Protein AF-K1T474-F1 (afdb_monomer_lite)

Organism: NCBI:txid408170

Foldseek 3Di:
DVVVVVCPPPDPRDDDADEDECPPNQFDAVQQVVLQVVLVPDPHRQHHAYTNDDDPPPRRYGDGGDHDDPQPPFKAKEKEKEWPPPCRVVVVVVVQVCCVVVHLKAKDKDKDWDPDNGRTMIMIIIMIGNDHDPGPGGDDPHPYYYYPDDDDPPPPD

Secondary structure (DSSP, 8-state):
-HHHHTTTT-TTPPP---EE--GGG----HHHHHHHHHHHTSSS---SEESSS--SSS--BPPPPPP---S-TT-EEEEEEEETTSSHHHHHHHHHHHHHHHSS-EEEEEEEE-S-SSS-EEEEEEEEESS-----S--SS-SEEEES---------

Structure (mmCIF, N/CA/C/O backbone):
data_AF-K1T474-F1
#
_entry.id   AF-K1T474-F1
#
loop_
_atom_site.group_PDB
_atom_site.id
_atom_site.type_symbol
_atom_site.label_atom_id
_atom_site.label_alt_id
_atom_site.label_comp_id
_atom_site.label_asym_id
_atom_site.label_entity_id
_atom_site.label_seq_id
_atom_site.pdbx_PDB_ins_code
_atom_site.Cartn_x
_atom_site.Cartn_y
_atom_site.Cartn_z
_atom_site.occupancy
_atom_site.B_iso_or_equiv
_atom_site.auth_seq_id
_atom_site.auth_comp_id
_atom_site.auth_asym_id
_atom_site.auth_atom_id
_atom_site.pdbx_PDB_model_num
ATOM 1 N N . TRP A 1 1 ? -20.624 5.705 11.390 1.00 54.53 1 TRP A N 1
ATOM 2 C CA . TRP A 1 1 ? -21.854 6.185 12.039 1.00 54.53 1 TRP A CA 1
ATOM 3 C C . TRP A 1 1 ? -23.044 5.356 11.577 1.00 54.53 1 TRP A C 1
ATOM 5 O O . TRP A 1 1 ? -23.472 4.550 12.384 1.00 54.53 1 TRP A O 1
ATOM 15 N N . MET A 1 2 ? -23.383 5.325 10.280 1.00 71.06 2 MET A N 1
ATOM 16 C CA . MET A 1 2 ? -24.487 4.490 9.750 1.00 71.06 2 MET A CA 1
ATOM 17 C C . MET A 1 2 ? -24.490 3.005 10.161 1.00 71.06 2 MET A C 1
ATOM 19 O O . MET A 1 2 ? -25.548 2.471 10.456 1.00 71.06 2 MET A O 1
ATOM 23 N N . VAL A 1 3 ? -23.334 2.327 10.227 1.00 86.25 3 VAL A N 1
ATOM 24 C CA . VAL A 1 3 ? -23.305 0.904 10.632 1.00 86.25 3 VAL A CA 1
ATOM 25 C C . VAL A 1 3 ? -23.794 0.718 12.066 1.00 86.25 3 VAL A C 1
ATOM 27 O O . VAL A 1 3 ? -24.580 -0.180 12.315 1.00 86.25 3 VAL A O 1
ATOM 30 N N . LYS A 1 4 ? -23.371 1.575 13.005 1.00 86.00 4 LYS A N 1
ATOM 31 C CA . LYS A 1 4 ? -23.809 1.493 14.406 1.00 86.00 4 LYS A CA 1
ATOM 32 C C . LYS A 1 4 ? -25.307 1.773 14.523 1.00 86.00 4 LYS A C 1
ATOM 34 O O . LYS A 1 4 ? -25.977 1.134 15.329 1.00 86.00 4 LYS A O 1
ATOM 39 N N . ASP A 1 5 ? -25.812 2.663 13.669 1.00 88.00 5 ASP A N 1
ATOM 40 C CA . ASP A 1 5 ? -27.217 3.048 13.666 1.00 88.00 5 ASP A CA 1
ATOM 41 C C . ASP A 1 5 ? -28.147 1.871 13.341 1.00 88.00 5 ASP A C 1
ATOM 43 O O . ASP A 1 5 ? -29.198 1.724 13.959 1.00 88.00 5 ASP A O 1
ATOM 47 N N . CYS A 1 6 ? -27.714 0.970 12.453 1.00 89.25 6 CYS A N 1
ATOM 48 C CA . CYS A 1 6 ? -28.453 -0.241 12.092 1.00 89.25 6 CYS A CA 1
ATOM 49 C C . CYS A 1 6 ? -28.608 -1.262 13.233 1.00 89.25 6 CYS A C 1
ATOM 51 O O . CYS A 1 6 ? -29.456 -2.143 13.126 1.00 89.25 6 CYS A O 1
ATOM 53 N N . PHE A 1 7 ? -27.808 -1.170 14.300 1.00 89.50 7 PHE A N 1
ATOM 54 C CA . PHE A 1 7 ? -27.833 -2.119 15.421 1.00 89.50 7 PHE A CA 1
ATOM 55 C C . PHE A 1 7 ? -28.364 -1.504 16.726 1.00 89.50 7 PHE A C 1
ATOM 57 O O . PHE A 1 7 ? -28.404 -2.188 17.753 1.00 89.50 7 PHE A O 1
ATOM 64 N N . TYR A 1 8 ? -28.803 -0.238 16.727 1.00 85.00 8 TYR A N 1
ATOM 65 C CA . TYR A 1 8 ? -29.410 0.361 17.920 1.00 85.00 8 TYR A CA 1
ATOM 66 C C . TYR A 1 8 ? -30.683 -0.382 18.333 1.00 85.00 8 TYR A C 1
ATOM 68 O O . TYR A 1 8 ? -31.574 -0.612 17.522 1.00 85.00 8 TYR A O 1
ATOM 76 N N . GLY A 1 9 ? -30.771 -0.744 19.617 1.00 83.75 9 GLY A N 1
ATOM 77 C CA . GLY A 1 9 ? -31.934 -1.437 20.180 1.00 83.75 9 GLY A CA 1
ATOM 78 C C . GLY A 1 9 ? -32.093 -2.894 19.734 1.00 83.75 9 GLY A C 1
ATOM 79 O O . GLY A 1 9 ? -33.093 -3.513 20.082 1.00 83.75 9 GLY A O 1
ATOM 80 N N . THR A 1 10 ? -31.130 -3.449 18.988 1.00 89.94 10 THR A N 1
ATOM 81 C CA . THR A 1 10 ? -31.142 -4.865 18.598 1.00 89.94 10 THR A CA 1
ATOM 82 C C . THR A 1 10 ? -30.623 -5.747 19.733 1.00 89.94 10 THR A C 1
ATOM 84 O O . THR A 1 10 ? -29.617 -5.436 20.376 1.00 89.94 10 THR A O 1
ATOM 87 N N . GLU A 1 11 ? -31.319 -6.852 19.998 1.00 88.12 11 GLU A N 1
ATOM 88 C CA . GLU A 1 11 ? -30.842 -7.881 20.921 1.00 88.12 11 GLU A CA 1
ATOM 89 C C . GLU A 1 11 ? -29.573 -8.532 20.341 1.00 88.12 11 GLU A C 1
ATOM 91 O O . GLU A 1 11 ? -29.513 -8.818 19.146 1.00 88.12 11 GLU A O 1
ATOM 96 N N . ASN A 1 12 ? -28.546 -8.749 21.171 1.00 87.12 12 ASN A N 1
ATOM 97 C CA . ASN A 1 12 ? -27.236 -9.287 20.762 1.00 87.12 12 ASN A CA 1
ATOM 98 C C . ASN A 1 12 ? -26.451 -8.431 19.745 1.00 87.12 12 ASN A C 1
ATOM 100 O O . ASN A 1 12 ? -25.714 -8.969 18.915 1.00 87.12 12 ASN A O 1
ATOM 104 N N . ALA A 1 13 ? -26.570 -7.101 19.811 1.00 90.12 13 ALA A N 1
ATOM 105 C CA . ALA A 1 13 ? -25.770 -6.200 18.982 1.00 90.12 13 ALA A CA 1
ATOM 106 C C . ALA A 1 13 ? -24.253 -6.487 19.115 1.00 90.12 13 ALA A C 1
ATOM 108 O O . ALA A 1 13 ? -23.737 -6.545 20.238 1.00 90.12 13 ALA A O 1
ATOM 109 N N . PRO A 1 14 ? -23.512 -6.639 17.999 1.00 91.94 14 PRO A N 1
ATOM 110 C CA . PRO A 1 14 ? -22.075 -6.871 18.053 1.00 91.94 14 PRO A CA 1
ATOM 111 C C . PRO A 1 14 ? -21.330 -5.627 18.552 1.00 91.94 14 PRO A C 1
ATOM 113 O O . PRO A 1 14 ? -21.812 -4.494 18.456 1.00 91.94 14 PRO A O 1
ATOM 116 N N . VAL A 1 15 ? -20.100 -5.821 19.029 1.00 92.06 15 VAL A N 1
ATOM 117 C CA . VAL A 1 15 ? -19.198 -4.702 19.323 1.00 92.06 15 VAL A CA 1
ATOM 118 C C . VAL A 1 15 ? -18.806 -4.025 18.010 1.00 92.06 15 VAL A C 1
ATOM 120 O O . VAL A 1 15 ? -18.191 -4.636 17.139 1.00 92.06 15 VAL A O 1
ATOM 123 N N . ILE A 1 16 ? -19.152 -2.743 17.876 1.00 93.62 16 ILE A N 1
ATOM 124 C CA . ILE A 1 16 ? -18.840 -1.931 16.695 1.00 93.62 16 ILE A CA 1
ATOM 125 C C . ILE A 1 16 ? -17.883 -0.815 17.103 1.00 93.62 16 ILE A C 1
ATOM 127 O O . ILE A 1 16 ? -18.248 0.094 17.854 1.00 93.62 16 ILE A O 1
ATOM 131 N N . VAL A 1 17 ? -16.675 -0.853 16.546 1.00 95.50 17 VAL A N 1
ATOM 132 C CA . VAL A 1 17 ? -15.687 0.228 16.625 1.00 95.50 17 VAL A CA 1
ATOM 133 C C . VAL A 1 17 ? -15.355 0.740 15.230 1.00 95.50 17 VAL A C 1
ATOM 135 O O . VAL A 1 17 ? -15.491 0.025 14.239 1.00 95.50 17 VAL A O 1
ATOM 138 N N . GLY A 1 18 ? -14.934 1.997 15.141 1.00 95.62 18 GLY A N 1
ATOM 139 C CA . GLY A 1 18 ? -14.566 2.632 13.882 1.00 95.62 18 GLY A CA 1
ATOM 140 C C . GLY A 1 18 ? -13.251 3.387 13.984 1.00 95.62 18 GLY A C 1
ATOM 141 O O . GLY A 1 18 ? -12.899 3.904 15.045 1.00 95.62 18 GLY A O 1
ATOM 142 N N . GLY A 1 19 ? -12.560 3.498 12.855 1.00 96.19 19 GLY A N 1
ATOM 143 C CA . GLY A 1 19 ? -11.334 4.273 12.739 1.00 96.19 19 GLY A CA 1
ATOM 144 C C . GLY A 1 19 ? -11.181 4.944 11.380 1.00 96.19 19 GLY A C 1
ATOM 145 O O . GLY A 1 19 ? -12.000 4.756 10.480 1.00 96.19 19 GLY A O 1
ATOM 146 N N . ARG A 1 20 ? -10.141 5.769 11.253 1.00 97.19 20 ARG A N 1
ATOM 147 C CA . ARG A 1 20 ? -9.787 6.512 10.033 1.00 97.19 20 ARG A CA 1
ATOM 148 C C . ARG A 1 20 ? -8.463 5.991 9.473 1.00 97.19 20 ARG A C 1
ATOM 150 O O . ARG A 1 20 ? -7.534 5.747 10.240 1.00 97.19 20 ARG A O 1
ATOM 157 N N . TYR A 1 21 ? -8.373 5.865 8.153 1.00 96.88 21 TYR A N 1
ATOM 158 C CA . TYR A 1 21 ? -7.179 5.402 7.440 1.00 96.88 21 TYR A CA 1
ATOM 159 C C . TYR A 1 21 ? -7.095 6.055 6.051 1.00 96.88 21 TYR A C 1
ATOM 161 O O . TYR A 1 21 ? -8.068 6.655 5.592 1.00 96.88 21 TYR A O 1
ATOM 169 N N . GLY A 1 22 ? -5.935 5.963 5.393 1.00 95.19 22 GLY A N 1
ATOM 170 C CA . GLY A 1 22 ? -5.789 6.290 3.967 1.00 95.19 22 GLY A CA 1
ATOM 171 C C . GLY A 1 22 ? -5.943 7.766 3.574 1.00 95.19 22 GLY A C 1
ATOM 172 O O . GLY A 1 22 ? -6.007 8.081 2.385 1.00 95.19 22 GLY A O 1
ATOM 173 N N . LEU A 1 23 ? -6.007 8.695 4.534 1.00 95.94 23 LEU A N 1
ATOM 174 C CA . LEU A 1 23 ? -6.171 10.121 4.235 1.00 95.94 23 LEU A CA 1
ATOM 175 C C . LEU A 1 23 ? -4.969 10.647 3.442 1.00 95.94 23 LEU A C 1
ATOM 177 O O . LEU A 1 23 ? -3.822 10.440 3.830 1.00 95.94 23 LEU A O 1
ATOM 181 N N . GLY A 1 24 ? -5.236 11.320 2.320 1.00 93.69 24 GLY A N 1
ATOM 182 C CA . GLY A 1 24 ? -4.185 11.861 1.454 1.00 93.69 24 GLY A CA 1
ATOM 183 C C . GLY A 1 24 ? -3.324 10.791 0.775 1.00 93.69 24 GLY A C 1
ATOM 184 O O . GLY A 1 24 ? -2.145 11.028 0.542 1.00 93.69 24 GLY A O 1
ATOM 185 N N . SER A 1 25 ? -3.890 9.616 0.472 1.00 92.56 25 SER A N 1
ATOM 186 C CA . SER A 1 25 ? -3.155 8.461 -0.076 1.00 92.56 25 SER A CA 1
ATOM 187 C C . SER A 1 25 ? -2.056 7.936 0.853 1.00 92.56 25 SER A C 1
ATOM 189 O O . SER A 1 25 ? -1.062 7.371 0.396 1.00 92.56 25 SER A O 1
ATOM 191 N N . LYS A 1 26 ? -2.220 8.120 2.170 1.00 93.31 26 LYS A N 1
ATOM 192 C CA . LYS A 1 26 ? -1.359 7.470 3.158 1.00 93.31 26 LYS A CA 1
ATOM 193 C C . LYS A 1 26 ? -1.446 5.953 2.976 1.00 93.31 26 LYS A C 1
ATOM 195 O O . LYS A 1 26 ? -2.542 5.392 2.960 1.00 93.31 26 LYS A O 1
ATOM 200 N N . ASP A 1 27 ? -0.292 5.311 2.836 1.00 93.69 27 ASP A N 1
ATOM 201 C CA . ASP A 1 27 ? -0.226 3.879 2.555 1.00 93.69 27 ASP A CA 1
ATOM 202 C C . ASP A 1 27 ? -0.918 3.059 3.653 1.00 93.69 27 ASP A C 1
ATOM 204 O O . ASP A 1 27 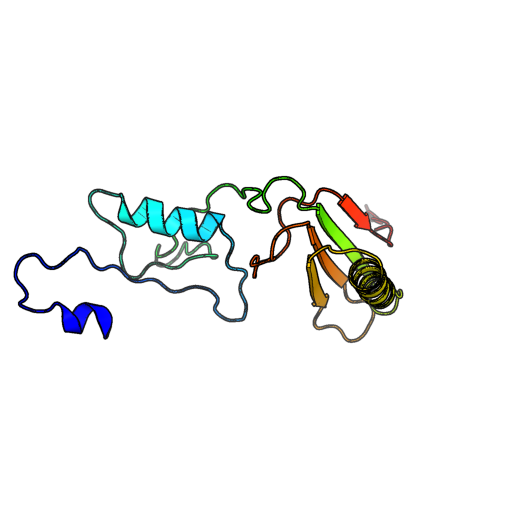? -0.718 3.302 4.847 1.00 93.69 27 ASP A O 1
ATOM 208 N N . THR A 1 28 ? -1.752 2.110 3.225 1.00 94.44 28 THR A N 1
ATOM 209 C CA . THR A 1 28 ? -2.573 1.262 4.098 1.00 94.44 28 THR A CA 1
ATOM 210 C C . THR A 1 28 ? -2.133 -0.182 3.916 1.00 94.44 28 THR A C 1
ATOM 212 O O . THR A 1 28 ? -2.590 -0.879 3.011 1.00 94.44 28 THR A O 1
ATOM 215 N N . THR A 1 29 ? -1.193 -0.608 4.754 1.00 94.38 29 THR A N 1
ATOM 216 C CA . THR A 1 29 ? -0.509 -1.897 4.611 1.00 94.38 29 THR A CA 1
ATOM 217 C C . THR A 1 29 ? -1.288 -3.030 5.282 1.00 94.38 29 THR A C 1
ATOM 219 O O . THR A 1 29 ? -2.141 -2.790 6.140 1.00 94.38 29 THR A O 1
ATOM 222 N N . PRO A 1 30 ? -1.009 -4.299 4.954 1.00 93.81 30 PRO A N 1
ATOM 223 C CA . PRO A 1 30 ? -1.648 -5.404 5.652 1.00 93.81 30 PRO A CA 1
ATOM 224 C C . PRO A 1 30 ? -1.330 -5.449 7.148 1.00 93.81 30 PRO A C 1
ATOM 226 O O . PRO A 1 30 ? -2.212 -5.776 7.937 1.00 93.81 30 PRO A O 1
ATOM 229 N N . ALA A 1 31 ? -0.120 -5.053 7.556 1.00 94.19 31 ALA A N 1
ATOM 230 C CA . ALA A 1 31 ? 0.260 -4.932 8.965 1.00 94.19 31 ALA A CA 1
ATOM 231 C C . ALA A 1 31 ? -0.676 -3.979 9.726 1.00 94.19 31 ALA A C 1
ATOM 233 O O . ALA A 1 31 ? -1.163 -4.279 10.815 1.00 94.19 31 ALA A O 1
ATOM 234 N N . GLN A 1 32 ? -1.023 -2.857 9.100 1.00 95.62 32 GLN A N 1
ATOM 235 C CA . GLN A 1 32 ? -1.991 -1.905 9.634 1.00 95.62 32 GLN A CA 1
ATOM 236 C C . GLN A 1 32 ? -3.401 -2.501 9.776 1.00 95.62 32 GLN A C 1
ATOM 238 O O . GLN A 1 32 ? -4.091 -2.228 10.756 1.00 95.62 32 GLN A O 1
ATOM 243 N N . ILE A 1 33 ? -3.833 -3.348 8.838 1.00 95.38 33 ILE A N 1
ATOM 244 C CA . ILE A 1 33 ? -5.118 -4.057 8.938 1.00 95.38 33 ILE A CA 1
ATOM 245 C C . ILE A 1 33 ? -5.076 -5.132 10.034 1.00 95.38 33 ILE A C 1
ATOM 247 O O . ILE A 1 33 ? -6.046 -5.292 10.776 1.00 95.38 33 ILE A O 1
ATOM 251 N N . ILE A 1 34 ? -3.945 -5.819 10.209 1.00 95.62 34 ILE A N 1
ATOM 252 C CA . ILE A 1 34 ? -3.730 -6.748 11.327 1.00 95.62 34 ILE A CA 1
ATOM 253 C C . ILE A 1 34 ? -3.867 -6.013 12.665 1.00 95.62 34 ILE A C 1
ATOM 255 O O . ILE A 1 34 ? -4.530 -6.528 13.564 1.00 95.62 34 ILE A O 1
ATOM 259 N N . ALA A 1 35 ? -3.337 -4.791 12.786 1.00 96.69 35 ALA A N 1
ATOM 260 C CA . ALA A 1 35 ? -3.505 -3.967 13.985 1.00 96.69 35 ALA A CA 1
ATOM 261 C C . ALA A 1 35 ? -4.988 -3.701 14.304 1.00 96.69 35 ALA A C 1
ATOM 263 O O . ALA A 1 35 ? -5.392 -3.730 15.467 1.00 96.69 35 ALA A O 1
ATOM 264 N N . VAL A 1 36 ? -5.827 -3.497 13.280 1.00 97.56 36 VAL A N 1
ATOM 265 C CA . VAL A 1 36 ? -7.282 -3.332 13.450 1.00 97.56 36 VAL A CA 1
ATOM 266 C C . VAL A 1 36 ? -7.922 -4.604 14.007 1.00 97.56 36 VAL A C 1
ATOM 268 O O . VAL A 1 36 ? -8.703 -4.526 14.956 1.00 97.56 36 VAL A O 1
ATOM 271 N N . PHE A 1 37 ? -7.572 -5.776 13.469 1.00 96.56 37 PHE A N 1
ATOM 272 C CA . PHE A 1 37 ? -8.076 -7.056 13.980 1.00 96.56 37 PHE A CA 1
ATOM 273 C C . PHE A 1 37 ? -7.585 -7.354 15.399 1.00 96.56 37 PHE A C 1
ATOM 275 O O . PHE A 1 37 ? -8.367 -7.799 16.236 1.00 96.56 37 PHE A O 1
ATOM 282 N N . LYS A 1 38 ? -6.322 -7.047 15.710 1.00 97.06 38 LYS A N 1
ATOM 283 C CA . LYS A 1 38 ? -5.783 -7.164 17.071 1.00 97.06 38 LYS A CA 1
ATOM 284 C C . LYS A 1 38 ? -6.503 -6.239 18.047 1.00 97.06 38 LYS A C 1
ATOM 286 O O . LYS A 1 38 ? -6.842 -6.671 19.141 1.00 97.06 38 LYS A O 1
ATOM 291 N N . ASN A 1 39 ? -6.802 -5.004 17.641 1.00 97.50 39 ASN A N 1
ATOM 292 C CA . ASN A 1 39 ? -7.592 -4.073 18.444 1.00 97.50 39 ASN A CA 1
ATOM 293 C C . ASN A 1 39 ? -9.005 -4.609 18.727 1.00 97.50 39 ASN A C 1
ATOM 295 O O . ASN A 1 39 ? -9.479 -4.500 19.853 1.00 97.50 39 ASN A O 1
ATOM 299 N N . LEU A 1 40 ? -9.660 -5.216 17.732 1.00 96.69 40 LEU A N 1
ATOM 300 C CA . LEU A 1 40 ? -10.970 -5.857 17.900 1.00 96.69 40 LEU A CA 1
ATOM 301 C C . LEU A 1 40 ? -10.942 -7.055 18.860 1.00 96.69 40 LEU A C 1
ATOM 303 O O . LEU A 1 40 ? -11.948 -7.324 19.507 1.00 96.69 40 LEU A O 1
ATOM 307 N N . ALA A 1 41 ? -9.810 -7.754 18.961 1.00 96.38 41 ALA A N 1
ATOM 308 C CA . ALA A 1 41 ? -9.632 -8.891 19.861 1.00 96.38 41 ALA A CA 1
ATOM 309 C C . ALA A 1 41 ? -9.345 -8.491 21.322 1.00 96.38 41 ALA A C 1
ATOM 311 O O . ALA A 1 41 ? -9.305 -9.358 22.196 1.00 96.38 41 ALA A O 1
ATOM 312 N N . LEU A 1 42 ? -9.123 -7.203 21.610 1.00 95.62 42 LEU A N 1
ATOM 313 C CA . LEU A 1 42 ? -8.901 -6.737 22.978 1.00 95.62 42 LEU A CA 1
ATOM 314 C C . LEU A 1 42 ? -10.187 -6.848 23.814 1.00 95.62 42 LEU A C 1
ATOM 316 O O . LEU A 1 42 ? -11.276 -6.631 23.284 1.00 95.62 42 LEU A O 1
ATOM 320 N N . PRO A 1 43 ? -10.084 -7.066 25.141 1.00 95.25 43 PRO A N 1
ATOM 321 C CA . PRO A 1 43 ? -11.246 -7.029 26.033 1.00 95.25 43 PRO A CA 1
ATOM 322 C C . PRO A 1 43 ? -12.013 -5.700 25.969 1.00 95.25 43 PRO A C 1
ATOM 324 O O . PRO A 1 43 ? -13.227 -5.665 26.147 1.00 95.25 43 PRO A O 1
ATOM 327 N N . MET A 1 44 ? -11.296 -4.605 25.699 1.00 95.00 44 MET A N 1
ATOM 328 C CA . MET A 1 44 ? -11.861 -3.278 25.483 1.00 95.00 44 MET A CA 1
ATOM 329 C C . MET A 1 44 ? -11.248 -2.667 24.212 1.00 95.00 44 MET A C 1
ATOM 331 O O . MET A 1 44 ? -10.218 -1.992 24.294 1.00 95.00 44 MET A O 1
ATOM 335 N N . PRO A 1 45 ? -11.840 -2.917 23.027 1.00 97.00 45 PRO A N 1
ATOM 336 C CA . PRO A 1 45 ? -11.334 -2.394 21.765 1.00 97.00 45 PRO A CA 1
ATOM 337 C C . PRO A 1 45 ? -11.342 -0.869 21.742 1.00 97.00 45 PRO A C 1
ATOM 339 O O . PRO A 1 45 ? -12.330 -0.222 22.105 1.00 97.00 45 PRO A O 1
ATOM 342 N N . LYS A 1 46 ? -10.257 -0.275 21.248 1.00 97.00 46 LYS A N 1
ATOM 343 C CA . LYS A 1 46 ? -10.184 1.169 21.040 1.00 97.00 46 LYS A CA 1
ATOM 344 C C . LYS A 1 46 ? -11.167 1.568 19.949 1.00 97.00 46 LYS A C 1
ATOM 346 O O . LYS A 1 46 ? -11.185 0.969 18.874 1.00 97.00 46 LYS A O 1
ATOM 351 N N . ASN A 1 47 ? -11.961 2.599 20.211 1.00 96.31 47 ASN A N 1
ATOM 352 C CA . ASN A 1 47 ? -12.857 3.204 19.232 1.00 96.31 47 ASN A CA 1
ATOM 353 C C . ASN A 1 47 ? -12.308 4.564 18.770 1.00 96.31 47 ASN A C 1
ATOM 355 O O . ASN A 1 47 ? -11.444 5.145 19.422 1.00 96.31 47 ASN A O 1
ATOM 359 N N . HIS A 1 48 ? -12.809 5.073 17.644 1.00 96.12 48 HIS A N 1
ATOM 360 C CA . HIS A 1 48 ? -12.366 6.321 17.010 1.00 96.12 48 HIS A CA 1
ATOM 361 C C . HIS A 1 48 ? -10.858 6.381 16.731 1.00 96.12 48 HIS A C 1
ATOM 363 O O . HIS A 1 48 ? -10.254 7.458 16.749 1.00 96.12 48 HIS A O 1
ATOM 369 N N . PHE A 1 49 ? -10.269 5.222 16.445 1.00 97.69 49 PHE A N 1
ATOM 370 C CA . PHE A 1 49 ? -8.835 5.077 16.251 1.00 97.69 49 PHE A CA 1
ATOM 371 C C . PHE A 1 49 ? -8.362 5.634 14.901 1.00 97.69 49 PHE A C 1
ATOM 373 O O . PHE A 1 49 ? -9.147 5.892 13.983 1.00 97.69 49 PHE A O 1
ATOM 380 N N . THR A 1 50 ? -7.054 5.814 14.769 1.00 97.88 50 THR A N 1
ATOM 381 C CA . THR A 1 50 ? -6.386 6.125 13.500 1.00 97.88 50 THR A CA 1
ATOM 382 C C . THR A 1 50 ? -5.385 5.031 13.154 1.00 97.88 50 THR A C 1
ATOM 384 O O . THR A 1 50 ? -4.864 4.343 14.032 1.00 97.88 50 THR A O 1
ATOM 387 N N . VAL A 1 51 ? -5.149 4.832 11.860 1.00 97.06 51 VAL A N 1
ATOM 388 C CA . VAL A 1 51 ? -4.213 3.826 11.352 1.00 97.06 51 VAL A CA 1
ATOM 389 C C . VAL A 1 51 ? -3.252 4.480 10.363 1.00 97.06 51 VAL A C 1
ATOM 391 O O . VAL A 1 51 ? -3.653 5.348 9.586 1.00 97.06 51 VAL A O 1
ATOM 394 N N . GLY A 1 52 ? -1.978 4.085 10.421 1.00 94.25 52 GLY A N 1
ATOM 395 C CA . GLY A 1 52 ? -0.926 4.577 9.527 1.00 94.25 52 GLY A CA 1
ATOM 396 C C . GLY A 1 52 ? -0.234 5.866 9.985 1.00 94.25 52 GLY A C 1
ATOM 397 O O . GLY A 1 52 ? 0.614 6.386 9.263 1.00 94.25 52 GLY A O 1
ATOM 398 N N . ILE A 1 53 ? -0.556 6.389 11.170 1.00 95.75 53 ILE A N 1
ATOM 399 C CA . ILE A 1 53 ? 0.127 7.535 11.791 1.00 95.75 53 ILE A CA 1
ATOM 400 C C . ILE A 1 53 ? 0.507 7.211 13.234 1.00 95.75 53 ILE A C 1
ATOM 402 O O . ILE A 1 53 ? -0.096 6.334 13.848 1.00 95.75 53 ILE A O 1
ATOM 406 N N . VAL A 1 54 ? 1.466 7.960 13.773 1.00 96.19 54 VAL A N 1
ATOM 407 C CA . VAL A 1 54 ? 1.721 8.034 15.212 1.00 96.19 54 VAL A CA 1
ATOM 408 C C . VAL A 1 54 ? 1.045 9.307 15.704 1.00 96.19 54 VAL A C 1
ATOM 410 O O . VAL A 1 54 ? 1.416 10.397 15.278 1.00 96.19 54 VAL A O 1
ATOM 413 N N . ASP A 1 55 ? 0.010 9.156 16.522 1.00 95.94 55 ASP A N 1
ATOM 414 C CA . ASP A 1 55 ? -0.702 10.268 17.149 1.00 95.94 55 ASP A CA 1
ATOM 415 C C . ASP A 1 55 ? -0.343 10.305 18.635 1.00 95.94 55 ASP A C 1
ATOM 417 O O . ASP A 1 55 ? -0.934 9.598 19.449 1.00 95.94 55 ASP A O 1
ATOM 421 N N . ASP A 1 56 ? 0.654 11.117 18.966 1.00 95.69 56 ASP A N 1
ATOM 422 C CA . ASP A 1 56 ? 1.174 11.358 20.313 1.00 95.69 56 ASP A CA 1
ATOM 423 C C . ASP A 1 56 ? 0.481 12.529 21.032 1.00 95.69 56 ASP A C 1
ATOM 425 O O . ASP A 1 56 ? 0.823 12.846 22.170 1.00 95.69 56 ASP A O 1
ATOM 429 N N . VAL A 1 57 ? -0.518 13.151 20.396 1.00 97.69 57 VAL A N 1
ATOM 430 C CA . VAL A 1 57 ? -1.273 14.280 20.956 1.00 97.69 57 VAL A CA 1
ATOM 431 C C . VAL A 1 57 ? -2.615 13.812 21.505 1.00 97.69 57 VAL A C 1
ATOM 433 O O . VAL A 1 57 ? -2.927 14.040 22.672 1.00 97.69 57 VAL A O 1
ATOM 436 N N . THR A 1 58 ? -3.425 13.155 20.668 1.00 96.94 58 THR A N 1
ATOM 437 C CA . THR A 1 58 ? -4.750 12.649 21.065 1.00 96.94 58 THR A CA 1
ATOM 438 C C . THR A 1 58 ? -4.774 11.146 21.308 1.00 96.94 58 THR A C 1
ATOM 440 O O . THR A 1 58 ? -5.814 10.600 21.679 1.00 96.94 58 THR A O 1
ATOM 443 N N . PHE A 1 59 ? -3.631 10.476 21.136 1.00 96.62 59 PHE A N 1
ATOM 444 C CA . PHE A 1 59 ? -3.449 9.052 21.403 1.00 96.62 59 PHE A CA 1
ATOM 445 C C . PHE A 1 59 ? -4.499 8.182 20.714 1.00 96.62 59 PHE A C 1
ATOM 447 O O . PHE A 1 59 ? -4.970 7.207 21.294 1.00 96.62 59 PHE A O 1
ATOM 454 N N . THR A 1 60 ? -4.892 8.502 19.478 1.00 97.19 60 THR A N 1
ATOM 455 C CA . THR A 1 60 ? -5.891 7.732 18.718 1.00 97.19 60 THR A CA 1
ATOM 456 C C . THR A 1 60 ? -5.279 6.622 17.872 1.00 97.19 60 THR A C 1
ATOM 458 O O . THR A 1 60 ? -5.989 5.678 17.522 1.00 97.19 60 THR A O 1
ATOM 461 N N . SER A 1 61 ? -3.979 6.677 17.575 1.00 97.44 61 SER A N 1
ATOM 462 C CA . SER A 1 61 ? -3.330 5.700 16.700 1.00 97.44 61 SER A CA 1
ATOM 463 C C . SER A 1 61 ? -3.327 4.292 17.296 1.00 97.44 61 SER A C 1
ATOM 465 O O . SER A 1 61 ? -3.204 4.114 18.516 1.00 97.44 61 SER A O 1
ATOM 467 N N . LEU A 1 62 ? -3.500 3.290 16.435 1.00 97.50 62 LEU A N 1
ATOM 468 C CA . LEU A 1 62 ? -3.205 1.893 16.753 1.00 97.50 62 LEU A CA 1
ATOM 469 C C . LEU A 1 62 ? -1.693 1.634 16.647 1.00 97.50 62 LEU A C 1
ATOM 471 O O . LEU A 1 62 ? -1.022 2.317 15.868 1.00 97.50 62 LEU A O 1
ATOM 475 N N . PRO A 1 63 ? -1.147 0.678 17.422 1.00 94.25 63 PRO A N 1
ATOM 476 C CA . PRO A 1 63 ? 0.262 0.315 17.325 1.00 94.25 63 PRO A CA 1
ATOM 477 C C . PRO A 1 63 ? 0.596 -0.217 15.928 1.00 94.25 63 PRO A C 1
ATOM 479 O O . PRO A 1 63 ? -0.225 -0.869 15.281 1.00 94.25 63 PRO A O 1
ATOM 482 N N . GLN A 1 64 ? 1.809 0.080 15.467 1.00 89.50 64 GLN A N 1
ATOM 483 C CA . GLN A 1 64 ? 2.315 -0.457 14.213 1.00 89.50 64 GLN A CA 1
ATOM 484 C C . GLN A 1 64 ? 2.732 -1.916 14.410 1.00 89.50 64 GLN A C 1
ATOM 486 O O . GLN A 1 64 ? 3.444 -2.246 15.355 1.00 89.50 64 GLN A O 1
ATOM 491 N N . GLU A 1 65 ? 2.289 -2.767 13.494 1.00 93.50 65 GLU A N 1
ATOM 492 C CA . GLU A 1 65 ? 2.658 -4.177 13.434 1.00 93.50 65 GLU A CA 1
ATOM 493 C C . GLU A 1 65 ? 3.807 -4.383 12.443 1.00 93.50 65 GLU A C 1
ATOM 495 O O . GLU A 1 65 ? 4.087 -3.522 11.603 1.00 93.50 65 GLU A O 1
ATOM 500 N N . GLU A 1 66 ? 4.475 -5.529 12.538 1.00 91.62 66 GLU A N 1
ATOM 501 C CA . GLU A 1 66 ? 5.532 -5.901 11.600 1.00 91.62 66 GLU A CA 1
ATOM 502 C C . GLU A 1 66 ? 4.970 -6.101 10.183 1.00 91.62 66 GLU A C 1
ATOM 504 O O . GLU A 1 66 ? 3.881 -6.651 9.999 1.00 91.62 66 GLU A O 1
ATOM 509 N N . GLU A 1 67 ? 5.708 -5.636 9.173 1.00 90.06 67 GLU A N 1
ATOM 510 C CA . GLU A 1 67 ? 5.338 -5.820 7.769 1.00 90.06 67 GLU A CA 1
ATOM 511 C C . GLU A 1 67 ? 5.553 -7.278 7.350 1.00 90.06 67 GLU A C 1
ATOM 513 O O . GLU A 1 67 ? 6.629 -7.841 7.535 1.00 90.06 67 GLU A O 1
ATOM 518 N N . ILE A 1 68 ? 4.525 -7.882 6.752 1.00 87.06 68 ILE A N 1
ATOM 519 C CA . ILE A 1 68 ? 4.523 -9.297 6.369 1.00 87.06 68 ILE A CA 1
ATOM 520 C C . ILE A 1 68 ? 4.404 -9.407 4.851 1.00 87.06 68 ILE A C 1
ATOM 522 O O . ILE A 1 68 ? 3.565 -8.747 4.228 1.00 87.06 68 ILE A O 1
ATOM 526 N N . ALA A 1 69 ? 5.203 -10.289 4.254 1.00 83.44 69 ALA A N 1
ATOM 527 C CA . ALA A 1 69 ? 5.077 -10.644 2.848 1.00 83.44 69 ALA A CA 1
ATOM 528 C C . ALA A 1 69 ? 3.792 -11.466 2.624 1.00 83.44 69 ALA A C 1
ATOM 530 O O . ALA A 1 69 ? 3.746 -12.660 2.908 1.00 83.44 69 ALA A O 1
ATOM 531 N N . LEU A 1 70 ? 2.734 -10.826 2.112 1.00 80.38 70 LEU A N 1
ATOM 532 C CA . LEU A 1 70 ? 1.445 -11.476 1.809 1.00 80.38 70 LEU A CA 1
ATOM 533 C C . LEU A 1 70 ? 1.275 -11.888 0.339 1.00 80.38 70 LEU A C 1
ATOM 535 O O . LEU A 1 70 ? 0.184 -12.281 -0.066 1.00 80.38 70 LEU A O 1
ATOM 539 N N . GLY A 1 71 ? 2.332 -11.798 -0.471 1.00 73.50 71 GLY A N 1
ATOM 540 C CA . GLY A 1 71 ? 2.278 -12.117 -1.900 1.00 73.50 71 GLY A CA 1
ATOM 541 C C . GLY A 1 71 ? 1.920 -13.574 -2.221 1.00 73.50 71 GLY A C 1
ATOM 542 O O . GLY A 1 71 ? 1.435 -13.838 -3.315 1.00 73.50 71 GLY A O 1
ATOM 543 N N . GLY A 1 72 ? 2.101 -14.497 -1.270 1.00 76.69 72 GLY A N 1
ATOM 544 C CA . GLY A 1 72 ? 1.995 -15.938 -1.506 1.00 76.69 72 GLY A CA 1
ATOM 545 C C . GLY A 1 72 ? 3.240 -16.512 -2.189 1.00 76.69 72 GLY A C 1
ATOM 546 O O . GLY A 1 72 ? 4.151 -15.779 -2.583 1.00 76.69 72 GLY A O 1
ATOM 547 N N . GLU A 1 73 ? 3.295 -17.838 -2.314 1.00 77.75 73 GLU A N 1
ATOM 548 C CA . GLU A 1 73 ? 4.364 -18.501 -3.065 1.00 77.75 73 GLU A CA 1
ATOM 549 C C . GLU A 1 73 ? 4.284 -18.125 -4.552 1.00 77.75 73 GLU A C 1
ATOM 551 O O . GLU A 1 73 ? 3.209 -18.106 -5.147 1.00 77.75 73 GLU A O 1
ATOM 556 N N . GLY A 1 74 ? 5.429 -17.793 -5.153 1.00 83.00 74 GLY A N 1
ATOM 557 C CA . GLY A 1 74 ? 5.512 -17.412 -6.568 1.00 83.00 74 GLY A CA 1
ATOM 558 C C . GLY A 1 74 ? 5.252 -15.931 -6.867 1.00 83.00 74 GLY A C 1
ATOM 559 O O . GLY A 1 74 ? 5.367 -15.525 -8.024 1.00 83.00 74 GLY A O 1
ATOM 560 N N . MET A 1 75 ? 4.960 -15.102 -5.858 1.00 91.56 75 MET A N 1
ATOM 561 C CA . MET A 1 75 ? 4.935 -13.648 -6.022 1.00 91.56 75 MET A CA 1
ATOM 562 C C . MET A 1 75 ? 6.341 -13.074 -5.925 1.00 91.56 75 MET A C 1
ATOM 564 O O . MET A 1 75 ? 7.029 -13.245 -4.920 1.00 91.56 75 MET A O 1
ATOM 568 N N . PHE A 1 76 ? 6.739 -12.344 -6.956 1.00 93.38 76 PHE A N 1
ATOM 569 C CA . PHE A 1 76 ? 7.966 -11.575 -6.958 1.00 93.38 76 PHE A CA 1
ATOM 570 C C . PHE A 1 76 ? 7.644 -10.094 -6.804 1.00 93.38 76 PHE A C 1
ATOM 572 O O . PHE A 1 76 ? 6.877 -9.523 -7.581 1.00 93.38 76 PHE A O 1
ATOM 579 N N . GLU A 1 77 ? 8.257 -9.463 -5.812 1.00 94.62 77 GLU A N 1
ATOM 580 C CA . GLU A 1 77 ? 8.132 -8.043 -5.528 1.00 94.62 77 GLU A CA 1
ATOM 581 C C . GLU A 1 77 ? 9.471 -7.335 -5.761 1.00 94.62 77 GLU A C 1
ATOM 583 O O . GLU A 1 77 ? 10.516 -7.751 -5.255 1.00 94.62 77 GLU A O 1
ATOM 588 N N . ALA A 1 78 ? 9.447 -6.222 -6.491 1.00 95.19 78 ALA A N 1
ATOM 589 C CA . ALA A 1 78 ? 10.639 -5.435 -6.767 1.00 95.19 78 ALA A CA 1
ATOM 590 C C . ALA A 1 78 ? 10.428 -3.944 -6.530 1.00 95.19 78 ALA A C 1
ATOM 592 O O . ALA A 1 78 ? 9.348 -3.392 -6.766 1.00 95.19 78 ALA A O 1
ATOM 593 N N . LYS A 1 79 ? 11.501 -3.287 -6.085 1.00 95.56 79 LYS A N 1
ATOM 594 C CA . LYS A 1 79 ? 11.540 -1.846 -5.856 1.00 95.56 79 LYS A CA 1
ATOM 595 C C . LYS A 1 79 ? 12.698 -1.212 -6.615 1.00 95.56 79 LYS A C 1
ATOM 597 O O . LYS A 1 79 ? 13.842 -1.636 -6.483 1.00 95.56 79 LYS A O 1
ATOM 602 N N . PHE A 1 80 ? 12.398 -0.176 -7.386 1.00 95.62 80 PHE A N 1
ATOM 603 C CA . PHE A 1 80 ? 13.390 0.543 -8.178 1.00 95.62 80 PHE A CA 1
ATOM 604 C C . PHE A 1 80 ? 13.398 2.009 -7.786 1.00 95.62 80 PHE A C 1
ATOM 606 O O . PHE A 1 80 ? 12.387 2.699 -7.936 1.00 95.62 80 PHE A O 1
ATOM 613 N N . TYR A 1 81 ? 14.545 2.474 -7.317 1.00 94.12 81 TYR A N 1
ATOM 614 C CA . TYR A 1 81 ? 14.805 3.863 -6.996 1.00 94.12 81 TYR A CA 1
ATOM 615 C C . TYR A 1 81 ? 15.524 4.528 -8.165 1.00 94.12 81 TYR A C 1
ATOM 617 O O . TYR A 1 81 ? 16.591 4.072 -8.579 1.00 94.12 81 TYR A O 1
ATOM 625 N N . GLY A 1 82 ? 14.944 5.616 -8.663 1.00 91.81 82 GLY A N 1
ATOM 626 C CA . GLY A 1 82 ? 15.519 6.410 -9.742 1.00 91.81 82 GLY A CA 1
ATOM 627 C C . GLY A 1 82 ? 15.395 7.905 -9.507 1.00 91.81 82 GLY A C 1
ATOM 628 O O . GLY A 1 82 ? 14.687 8.355 -8.603 1.00 91.81 82 GLY A O 1
ATOM 629 N N . LEU A 1 83 ? 16.071 8.680 -10.345 1.00 90.50 83 LEU A N 1
ATOM 630 C CA . LEU A 1 83 ? 15.965 10.134 -10.391 1.00 90.50 83 LEU A CA 1
ATOM 631 C C . LEU A 1 83 ? 14.988 10.574 -11.485 1.00 90.50 83 LEU A C 1
ATOM 633 O O . LEU A 1 83 ? 14.816 9.923 -12.512 1.00 90.50 83 LEU A O 1
ATOM 637 N N . GLY A 1 84 ? 14.343 11.718 -11.288 1.00 85.88 84 GLY A N 1
ATOM 638 C CA . GLY A 1 84 ? 13.464 12.306 -12.290 1.00 85.88 84 GLY A CA 1
ATOM 639 C C . GLY A 1 84 ? 14.199 12.483 -13.621 1.00 85.88 84 GLY A C 1
ATOM 640 O O . GLY A 1 84 ? 15.268 13.088 -13.656 1.00 85.88 84 GLY A O 1
ATOM 641 N N . ALA A 1 85 ? 13.591 11.976 -14.696 1.00 83.56 85 ALA A N 1
ATOM 642 C CA . ALA A 1 85 ? 14.123 11.956 -16.063 1.00 83.56 85 ALA A CA 1
ATOM 643 C C . ALA A 1 85 ? 15.320 11.015 -16.330 1.00 83.56 85 ALA A C 1
ATOM 645 O O . ALA A 1 85 ? 15.893 11.079 -17.413 1.00 83.56 85 ALA A O 1
ATOM 646 N N . ASP A 1 86 ? 15.654 10.089 -15.423 1.00 88.25 86 ASP A N 1
ATOM 647 C CA . ASP A 1 86 ? 16.722 9.095 -15.650 1.00 88.25 86 ASP A CA 1
ATOM 648 C C . ASP A 1 86 ? 16.293 7.873 -16.494 1.00 88.25 86 ASP A C 1
ATOM 650 O O . ASP A 1 86 ? 17.112 7.022 -16.831 1.00 88.25 86 ASP A O 1
ATOM 654 N N . GLY A 1 87 ? 15.004 7.772 -16.833 1.00 90.25 87 GLY A N 1
ATOM 655 C CA . GLY A 1 87 ? 14.436 6.677 -17.622 1.00 90.25 87 GLY A CA 1
ATOM 656 C C . GLY A 1 87 ? 13.965 5.457 -16.818 1.00 90.25 87 GLY A C 1
ATOM 657 O O . GLY A 1 87 ? 13.275 4.612 -17.389 1.00 90.25 87 GLY A O 1
ATOM 658 N N . THR A 1 88 ? 14.218 5.381 -15.506 1.00 92.00 88 THR A N 1
ATOM 659 C CA . THR A 1 88 ? 13.890 4.220 -14.648 1.00 92.00 88 THR A CA 1
ATOM 660 C C . THR A 1 88 ? 12.407 3.861 -14.695 1.00 92.00 88 THR A C 1
ATOM 662 O O . THR A 1 88 ? 12.032 2.707 -14.895 1.00 92.00 88 THR A O 1
ATOM 665 N N . VAL A 1 89 ? 11.530 4.860 -14.571 1.00 92.81 89 VAL A N 1
ATOM 666 C CA . VAL A 1 89 ? 10.073 4.661 -14.633 1.00 92.81 89 VAL A CA 1
ATOM 667 C C . VAL A 1 89 ? 9.637 4.124 -16.000 1.00 92.81 89 VAL A C 1
ATOM 669 O O . VAL A 1 89 ? 8.791 3.234 -16.074 1.00 92.81 89 VAL A O 1
ATOM 672 N N . GLY A 1 90 ? 10.204 4.656 -17.086 1.00 93.38 90 GLY A N 1
ATOM 673 C CA . GLY A 1 90 ? 9.886 4.222 -18.448 1.00 93.38 90 GLY A CA 1
ATOM 674 C C . GLY A 1 90 ? 10.343 2.789 -18.706 1.00 93.38 90 GLY A C 1
ATOM 675 O O . GLY A 1 90 ? 9.564 1.981 -19.211 1.00 93.38 90 GLY A O 1
ATOM 676 N N . ALA A 1 91 ? 11.563 2.458 -18.275 1.00 94.56 91 ALA A N 1
ATOM 677 C CA . ALA A 1 91 ? 12.101 1.106 -18.340 1.00 94.56 91 ALA A CA 1
ATOM 678 C C . ALA A 1 91 ? 11.205 0.118 -17.580 1.00 94.56 91 ALA A C 1
ATOM 680 O O . ALA A 1 91 ? 10.794 -0.887 -18.148 1.00 94.56 91 ALA A O 1
ATOM 681 N N . ASN A 1 92 ? 10.800 0.444 -16.350 1.00 95.56 92 ASN A N 1
ATOM 682 C CA . ASN A 1 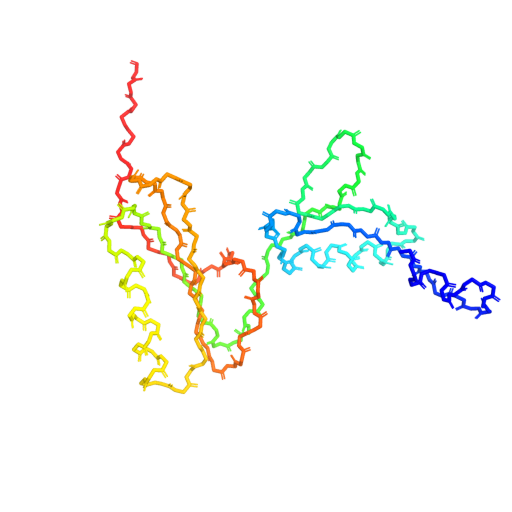92 ? 9.925 -0.416 -15.551 1.00 95.56 92 ASN A CA 1
ATOM 683 C C . ASN A 1 92 ? 8.535 -0.617 -16.168 1.00 95.56 92 ASN A C 1
ATOM 685 O O . ASN A 1 92 ? 8.026 -1.735 -16.151 1.00 95.56 92 ASN A O 1
ATOM 689 N N . LYS A 1 93 ? 7.922 0.425 -16.749 1.00 95.00 93 LYS A N 1
ATOM 690 C CA . LYS A 1 93 ? 6.658 0.274 -17.494 1.00 95.00 93 LYS A CA 1
ATOM 691 C C . LYS A 1 93 ? 6.808 -0.704 -18.658 1.00 95.00 93 LYS A C 1
ATOM 693 O O . LYS A 1 93 ? 5.933 -1.540 -18.865 1.00 95.00 93 LYS A O 1
ATOM 698 N N . ASN A 1 94 ? 7.915 -0.606 -19.394 1.00 95.56 94 ASN A N 1
ATOM 699 C CA . ASN A 1 94 ? 8.187 -1.501 -20.511 1.00 95.56 94 ASN A CA 1
ATOM 700 C C . ASN A 1 94 ? 8.438 -2.939 -20.032 1.00 95.56 94 ASN A C 1
ATOM 702 O O . ASN A 1 94 ? 7.848 -3.867 -20.570 1.00 95.56 94 ASN A O 1
ATOM 706 N N . SER A 1 95 ? 9.227 -3.127 -18.972 1.00 94.69 95 SER A N 1
ATOM 707 C CA . SER A 1 95 ? 9.480 -4.447 -18.380 1.00 94.69 95 SER A CA 1
ATOM 708 C C . SER A 1 95 ? 8.191 -5.135 -17.940 1.00 94.69 95 SER A C 1
ATOM 710 O O . SER A 1 95 ? 7.981 -6.302 -18.251 1.00 94.69 95 SER A O 1
ATOM 712 N N . VAL A 1 96 ? 7.293 -4.405 -17.273 1.00 94.44 96 VAL A N 1
ATOM 713 C CA . VAL A 1 96 ? 5.986 -4.925 -16.840 1.00 94.44 96 VAL A CA 1
ATOM 714 C C . VAL A 1 96 ? 5.142 -5.354 -18.038 1.00 94.44 96 VAL A C 1
ATOM 716 O O . VAL A 1 96 ? 4.530 -6.417 -17.999 1.00 94.44 96 VAL A O 1
ATOM 719 N N . LYS A 1 97 ? 5.148 -4.567 -19.122 1.00 94.81 97 LYS A N 1
ATOM 720 C CA . LYS A 1 97 ? 4.463 -4.919 -20.370 1.00 94.81 97 LYS A CA 1
ATOM 721 C C . LYS A 1 97 ? 5.061 -6.171 -21.014 1.00 94.81 97 LYS A C 1
ATOM 723 O O . LYS A 1 97 ? 4.320 -7.064 -21.389 1.00 94.81 97 LYS A O 1
ATOM 728 N N . ILE A 1 98 ? 6.388 -6.265 -21.110 1.00 95.88 98 ILE A N 1
ATOM 729 C CA . ILE A 1 98 ? 7.069 -7.436 -21.681 1.00 95.88 98 ILE A CA 1
ATOM 730 C C 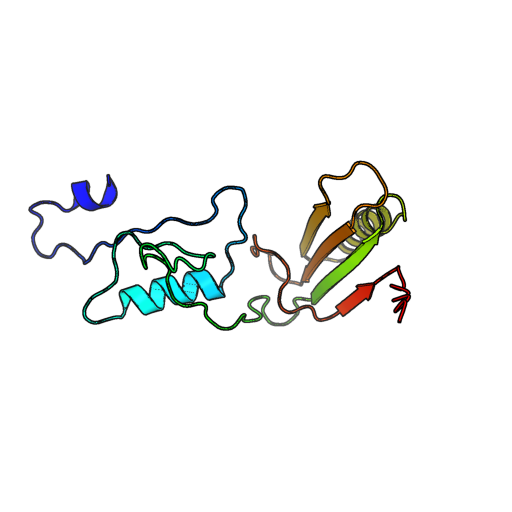. ILE A 1 98 ? 6.727 -8.697 -20.883 1.00 95.88 98 ILE A C 1
ATOM 732 O O . ILE A 1 98 ? 6.390 -9.710 -21.487 1.00 95.88 98 ILE A O 1
ATOM 736 N N . ILE A 1 99 ? 6.771 -8.641 -19.549 1.00 94.38 99 ILE A N 1
ATOM 737 C CA . ILE A 1 99 ? 6.434 -9.792 -18.700 1.00 94.38 99 ILE A CA 1
ATOM 738 C C . ILE A 1 99 ? 4.960 -10.171 -18.877 1.00 94.38 99 ILE A C 1
ATOM 740 O O . ILE A 1 99 ? 4.668 -11.345 -19.081 1.00 94.38 99 ILE A O 1
ATOM 744 N N . GLY A 1 100 ? 4.045 -9.199 -18.857 1.00 94.12 100 GLY A N 1
ATOM 745 C CA . GLY A 1 100 ? 2.614 -9.459 -19.030 1.00 94.12 100 GLY A CA 1
ATOM 746 C C . GLY A 1 100 ? 2.232 -9.979 -20.421 1.00 94.12 100 GLY A C 1
ATOM 747 O O . GLY A 1 100 ? 1.311 -10.776 -20.530 1.00 94.12 100 GLY A O 1
ATOM 748 N N . ASP A 1 101 ? 2.943 -9.565 -21.474 1.00 96.31 101 ASP A N 1
ATOM 749 C CA . ASP A 1 101 ? 2.657 -9.987 -22.853 1.00 96.31 101 ASP A CA 1
ATOM 750 C C . ASP A 1 101 ? 3.294 -11.345 -23.209 1.00 96.31 101 ASP A C 1
ATOM 752 O O . ASP A 1 101 ? 2.838 -12.009 -24.136 1.00 96.31 101 ASP A O 1
ATOM 756 N N . ASN A 1 102 ? 4.374 -11.744 -22.524 1.00 96.56 102 ASN A N 1
ATOM 757 C CA . ASN A 1 102 ? 5.155 -12.947 -22.859 1.00 96.56 102 ASN A CA 1
ATOM 758 C C . ASN A 1 102 ? 5.068 -14.053 -21.796 1.00 96.56 102 ASN A C 1
ATOM 760 O O . ASN A 1 102 ? 5.762 -15.063 -21.909 1.00 96.56 102 ASN A O 1
ATOM 764 N N . THR A 1 103 ? 4.262 -13.871 -20.750 1.00 94.81 103 THR A N 1
ATOM 765 C CA . THR A 1 103 ? 4.049 -14.873 -19.698 1.00 94.81 103 THR A CA 1
ATOM 766 C C . THR A 1 103 ? 2.592 -14.868 -19.249 1.00 94.81 103 THR A C 1
ATOM 768 O O . THR A 1 103 ? 1.907 -13.861 -19.388 1.00 94.81 103 THR A O 1
ATOM 771 N N . ASP A 1 104 ? 2.145 -15.951 -18.617 1.00 93.94 104 ASP A N 1
ATOM 772 C CA . ASP A 1 104 ? 0.806 -16.032 -18.012 1.00 93.94 104 ASP A CA 1
ATOM 773 C C . ASP A 1 104 ? 0.731 -15.361 -16.624 1.00 93.94 104 ASP A C 1
ATOM 775 O O . ASP A 1 104 ? -0.218 -15.569 -15.865 1.00 93.94 104 ASP A O 1
ATOM 779 N N . LYS A 1 105 ? 1.745 -14.568 -16.247 1.00 93.81 105 LYS A N 1
ATOM 780 C CA . LYS A 1 105 ? 1.819 -13.948 -14.922 1.00 93.81 105 LYS A CA 1
ATOM 781 C C . LYS A 1 105 ? 0.936 -12.716 -14.835 1.00 93.81 105 LYS A C 1
ATOM 783 O O . LYS A 1 105 ? 0.959 -11.822 -15.682 1.00 93.81 105 LYS A O 1
ATOM 788 N N . HIS A 1 106 ? 0.249 -12.591 -13.708 1.00 94.06 106 HIS A N 1
ATOM 789 C CA . HIS A 1 106 ? -0.369 -11.337 -13.323 1.00 94.06 106 HIS A CA 1
ATOM 790 C C . HIS A 1 106 ? 0.716 -10.320 -12.994 1.00 94.06 106 HIS A C 1
ATOM 792 O O . HIS A 1 106 ? 1.640 -10.622 -12.245 1.00 94.06 106 HIS A O 1
ATOM 798 N N . CYS A 1 107 ? 0.584 -9.109 -13.528 1.00 95.12 107 CYS A N 1
ATOM 799 C CA . CYS A 1 107 ? 1.544 -8.032 -13.329 1.00 95.12 107 CYS A CA 1
ATOM 800 C C . CYS A 1 107 ? 0.858 -6.800 -12.729 1.00 95.12 107 CYS A C 1
ATOM 802 O O . CYS A 1 107 ? -0.231 -6.409 -13.148 1.00 95.12 107 CYS A O 1
ATOM 804 N N . GLN A 1 108 ? 1.513 -6.161 -11.763 1.00 95.19 108 GLN A N 1
ATOM 805 C CA . GLN A 1 108 ? 1.074 -4.914 -11.145 1.00 95.19 108 GLN A CA 1
ATOM 806 C C . GLN A 1 108 ? 2.267 -3.966 -11.036 1.00 95.19 108 GLN A C 1
ATOM 808 O O . GLN A 1 108 ? 3.362 -4.366 -10.642 1.00 95.19 108 GLN A O 1
ATOM 813 N N . ALA A 1 109 ? 2.047 -2.691 -11.348 1.00 95.56 109 ALA A N 1
ATOM 814 C CA . ALA A 1 109 ? 3.054 -1.658 -11.176 1.00 95.56 109 ALA A CA 1
ATOM 815 C C . ALA A 1 109 ? 2.438 -0.382 -10.608 1.00 95.56 109 ALA A C 1
ATOM 817 O O . ALA A 1 109 ? 1.406 0.089 -11.086 1.00 95.56 109 ALA A O 1
ATOM 818 N N . TYR A 1 110 ? 3.102 0.191 -9.611 1.00 96.12 110 TYR A N 1
ATOM 819 C CA . TYR A 1 110 ? 2.784 1.495 -9.047 1.00 96.12 110 TYR A CA 1
ATOM 820 C C . TYR A 1 110 ? 4.034 2.372 -9.050 1.00 96.12 110 TYR A C 1
ATOM 822 O O . TYR A 1 110 ? 5.124 1.921 -8.701 1.00 96.12 110 TYR A O 1
ATOM 830 N N . PHE A 1 111 ? 3.884 3.633 -9.445 1.00 94.88 111 PHE A N 1
ATOM 831 C CA . PHE A 1 111 ? 4.997 4.568 -9.588 1.00 94.88 111 PHE A CA 1
ATOM 832 C C . PHE A 1 111 ? 4.762 5.767 -8.680 1.00 94.88 111 PHE A C 1
ATOM 834 O O . PHE A 1 111 ? 3.822 6.531 -8.892 1.00 94.88 111 PHE A O 1
ATOM 841 N N . SER A 1 112 ? 5.622 5.920 -7.679 1.00 92.31 112 SER A N 1
ATOM 842 C CA . SER A 1 112 ? 5.651 7.081 -6.799 1.00 92.31 112 SER A CA 1
ATOM 843 C C . SER A 1 112 ? 6.641 8.109 -7.342 1.00 92.31 112 SER A C 1
ATOM 845 O O . SER A 1 112 ? 7.774 7.761 -7.691 1.00 92.31 112 SER A O 1
ATOM 847 N N . TYR A 1 113 ? 6.210 9.366 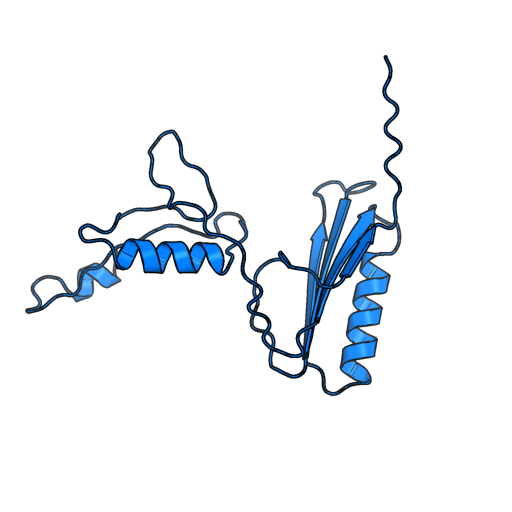-7.412 1.00 91.06 113 TYR A N 1
ATOM 848 C CA . TYR A 1 113 ? 7.005 10.494 -7.889 1.00 91.06 113 TYR A CA 1
ATOM 849 C C . TYR A 1 113 ? 7.075 11.555 -6.799 1.00 91.06 113 TYR A C 1
ATOM 851 O O . TYR A 1 113 ? 6.097 11.793 -6.089 1.00 91.06 113 TYR A O 1
ATOM 859 N N . ASP A 1 114 ? 8.212 12.233 -6.707 1.00 88.19 114 ASP A N 1
ATOM 860 C CA . ASP A 1 114 ? 8.295 13.490 -5.977 1.00 88.19 114 ASP A CA 1
ATOM 861 C C . ASP A 1 114 ? 7.419 14.565 -6.654 1.00 88.19 114 ASP A C 1
ATOM 863 O O . ASP A 1 114 ? 7.229 14.598 -7.870 1.00 88.19 114 ASP A O 1
ATOM 867 N N . SER A 1 115 ? 6.924 15.487 -5.840 1.00 86.44 115 SER A N 1
ATOM 868 C CA . SER A 1 115 ? 6.281 16.741 -6.236 1.00 86.44 115 SER A CA 1
ATOM 869 C C . SER A 1 115 ? 7.151 17.637 -7.132 1.00 86.44 115 SER A C 1
ATOM 871 O O . SER A 1 115 ? 6.637 18.489 -7.862 1.00 86.44 115 SER A O 1
ATOM 873 N N . LYS A 1 116 ? 8.479 17.472 -7.082 1.00 83.62 116 LYS A N 1
ATOM 874 C CA . LYS A 1 116 ? 9.426 18.258 -7.879 1.00 83.62 116 LYS A CA 1
ATOM 875 C C . LYS A 1 116 ? 9.366 17.865 -9.354 1.00 83.62 116 LYS A C 1
ATOM 877 O O . LYS A 1 116 ? 9.541 16.705 -9.710 1.00 83.62 116 LYS A O 1
ATOM 882 N N . LYS A 1 117 ? 9.237 18.869 -10.228 1.00 76.25 117 LYS A N 1
ATOM 883 C CA . LYS A 1 117 ? 9.201 18.678 -11.691 1.00 76.25 117 LYS A CA 1
ATOM 884 C C . LYS A 1 117 ? 10.501 18.102 -12.279 1.00 76.25 117 LYS A C 1
ATOM 886 O O . LYS A 1 117 ? 10.447 17.453 -13.316 1.00 76.25 117 LYS A O 1
ATOM 891 N N . SER A 1 118 ? 11.655 18.337 -11.650 1.00 75.44 118 SER A N 1
ATOM 892 C CA . SER A 1 118 ? 12.970 17.866 -12.114 1.00 75.44 118 SER A CA 1
ATOM 893 C C . SER A 1 118 ? 13.879 17.508 -10.939 1.00 75.44 118 SER A C 1
ATOM 895 O O . SER A 1 118 ? 13.840 18.181 -9.909 1.00 75.44 118 SER A O 1
ATOM 897 N N . GLY A 1 119 ? 14.703 16.464 -11.092 1.00 74.44 119 GLY A N 1
ATOM 898 C CA . GLY A 1 119 ? 15.656 16.019 -10.062 1.00 74.44 119 GLY A CA 1
ATOM 899 C C . GLY A 1 119 ? 15.017 15.432 -8.796 1.00 74.44 119 GLY A C 1
ATOM 900 O O . GLY A 1 119 ? 15.709 15.227 -7.804 1.00 74.44 119 GLY A O 1
ATOM 901 N N . GLY A 1 120 ? 13.703 15.190 -8.811 1.00 84.94 120 GLY A N 1
ATOM 902 C CA . GLY A 1 120 ? 12.992 14.510 -7.732 1.00 84.94 120 GLY A CA 1
ATOM 903 C C . GLY A 1 120 ? 13.272 13.008 -7.716 1.00 84.94 120 GLY A C 1
ATOM 904 O O . GLY A 1 120 ? 13.673 12.435 -8.728 1.00 84.94 120 GLY A O 1
ATOM 905 N N . PHE A 1 121 ? 13.040 12.360 -6.578 1.00 90.88 121 PHE A N 1
ATOM 906 C CA . PHE A 1 121 ? 13.133 10.905 -6.491 1.00 90.88 121 PHE A CA 1
ATOM 907 C C . PHE A 1 121 ? 11.904 10.235 -7.102 1.00 90.88 121 PHE A C 1
ATOM 909 O O . PHE A 1 121 ? 10.783 10.741 -7.033 1.00 90.88 121 PHE A O 1
ATOM 916 N N . THR A 1 122 ? 12.123 9.058 -7.674 1.00 92.50 122 THR A N 1
ATOM 917 C CA . THR A 1 122 ? 11.061 8.164 -8.122 1.00 92.50 122 THR A CA 1
ATOM 918 C C . THR A 1 122 ? 11.251 6.800 -7.482 1.00 92.50 122 THR A C 1
ATOM 920 O O . THR A 1 122 ? 12.377 6.334 -7.295 1.00 92.50 122 THR A O 1
ATOM 923 N N . CYS A 1 123 ? 10.140 6.162 -7.133 1.00 94.62 123 CYS A N 1
ATOM 924 C CA . CYS A 1 123 ? 10.129 4.808 -6.606 1.00 94.62 123 CYS A CA 1
ATOM 925 C C . CYS A 1 123 ? 9.095 3.990 -7.374 1.00 94.62 123 CYS A C 1
ATOM 927 O O . CYS A 1 123 ? 7.896 4.268 -7.321 1.00 94.62 123 CYS A O 1
ATOM 929 N N . SER A 1 124 ? 9.565 2.989 -8.111 1.00 96.31 124 SER A N 1
ATOM 930 C CA . SER A 1 124 ? 8.703 2.049 -8.829 1.00 96.31 124 SER A CA 1
ATOM 931 C C . SER A 1 124 ? 8.515 0.797 -7.980 1.00 96.31 124 SER A C 1
ATOM 933 O O . SER A 1 124 ? 9.495 0.203 -7.536 1.00 96.31 124 SER A O 1
ATOM 935 N N . HIS A 1 125 ? 7.266 0.400 -7.773 1.00 96.62 125 HIS A N 1
ATOM 936 C CA . HIS A 1 125 ? 6.860 -0.800 -7.053 1.00 96.62 125 HIS A CA 1
ATOM 937 C C . HIS A 1 125 ? 6.264 -1.772 -8.062 1.00 96.62 125 HIS A C 1
ATOM 939 O O . HIS A 1 125 ? 5.234 -1.472 -8.666 1.00 96.62 125 HIS A O 1
ATOM 945 N N . LEU A 1 126 ? 6.928 -2.900 -8.277 1.00 96.12 126 LEU A N 1
ATOM 946 C CA . LEU A 1 126 ? 6.521 -3.904 -9.250 1.00 96.12 126 LEU A CA 1
ATOM 947 C C . LEU A 1 126 ? 6.177 -5.192 -8.514 1.00 96.12 126 LEU A C 1
ATOM 949 O O . LEU A 1 126 ? 6.870 -5.577 -7.572 1.00 96.12 126 LEU A O 1
ATOM 953 N N . ARG A 1 127 ? 5.121 -5.857 -8.972 1.00 95.56 127 ARG A N 1
ATOM 954 C CA . ARG A 1 127 ? 4.754 -7.204 -8.552 1.00 95.56 127 ARG A CA 1
ATOM 955 C C . ARG A 1 127 ? 4.418 -8.039 -9.770 1.00 95.56 127 ARG A C 1
ATOM 957 O O . ARG A 1 127 ? 3.725 -7.559 -10.669 1.00 95.56 127 ARG A O 1
ATOM 964 N N . PHE A 1 128 ? 4.880 -9.277 -9.785 1.00 94.62 128 PHE A N 1
ATOM 965 C CA . PHE A 1 128 ? 4.461 -10.260 -10.770 1.00 94.62 128 PHE A CA 1
ATOM 966 C C . PHE A 1 128 ? 4.391 -11.645 -10.143 1.00 94.62 128 PHE A C 1
ATOM 968 O O . PHE A 1 128 ? 5.254 -12.015 -9.352 1.00 94.62 128 PHE A O 1
ATOM 975 N N . GLY A 1 129 ? 3.357 -12.405 -10.486 1.00 93.50 129 GLY A N 1
ATOM 97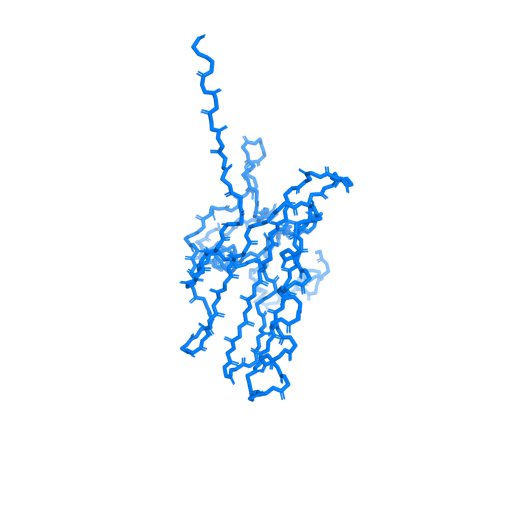6 C CA . GLY A 1 129 ? 3.118 -13.719 -9.898 1.00 93.50 129 GLY A CA 1
ATOM 977 C C . GLY A 1 129 ? 2.046 -14.505 -10.638 1.00 93.50 129 GLY A C 1
ATOM 978 O O . GLY A 1 129 ? 1.354 -13.974 -11.505 1.00 93.50 129 GLY A O 1
ATOM 979 N N . ASP A 1 130 ? 1.917 -15.781 -10.291 1.00 92.31 130 ASP A N 1
ATOM 980 C CA . ASP A 1 130 ? 0.990 -16.707 -10.959 1.00 92.31 130 ASP A CA 1
ATOM 981 C C . ASP A 1 130 ? -0.466 -16.536 -10.490 1.00 92.31 130 ASP A C 1
ATOM 983 O O . ASP A 1 130 ? -1.398 -17.025 -11.122 1.00 92.31 130 ASP A O 1
ATOM 987 N N . THR A 1 131 ? -0.687 -15.797 -9.400 1.00 92.06 131 THR A N 1
ATOM 988 C CA . THR A 1 131 ? -2.018 -15.516 -8.845 1.00 92.06 131 THR A CA 1
ATOM 989 C C . THR A 1 131 ? -2.428 -14.052 -9.027 1.00 92.06 131 THR A C 1
ATOM 991 O O . THR A 1 131 ? -1.561 -13.173 -8.991 1.00 92.06 131 THR A O 1
ATOM 994 N N . PRO A 1 132 ? -3.736 -13.744 -9.128 1.00 92.25 132 PRO A N 1
ATOM 995 C CA . PRO A 1 132 ? -4.220 -12.370 -9.234 1.00 92.25 132 PRO A CA 1
ATOM 996 C C . PRO A 1 132 ? -3.714 -11.458 -8.108 1.00 92.25 132 PRO A C 1
ATOM 998 O O . PRO A 1 132 ? -3.922 -11.727 -6.924 1.00 92.25 132 PRO A O 1
ATOM 1001 N N . ILE A 1 133 ? -3.098 -10.332 -8.477 1.00 93.06 133 ILE A N 1
ATOM 1002 C CA . ILE A 1 133 ? -2.498 -9.395 -7.519 1.00 93.06 133 ILE A CA 1
ATOM 1003 C C . ILE A 1 133 ? -3.564 -8.437 -6.976 1.00 93.06 133 ILE A C 1
ATOM 1005 O O . ILE A 1 133 ? -4.086 -7.593 -7.703 1.00 93.06 133 ILE A O 1
ATOM 1009 N N . ARG A 1 134 ? -3.856 -8.534 -5.673 1.00 91.44 134 ARG A N 1
ATOM 1010 C CA . ARG A 1 134 ? -4.784 -7.638 -4.946 1.00 91.44 134 ARG A CA 1
ATOM 1011 C C . ARG A 1 134 ? -4.083 -6.662 -3.997 1.00 91.44 134 ARG A C 1
ATOM 1013 O O . ARG A 1 134 ? -4.738 -5.964 -3.230 1.0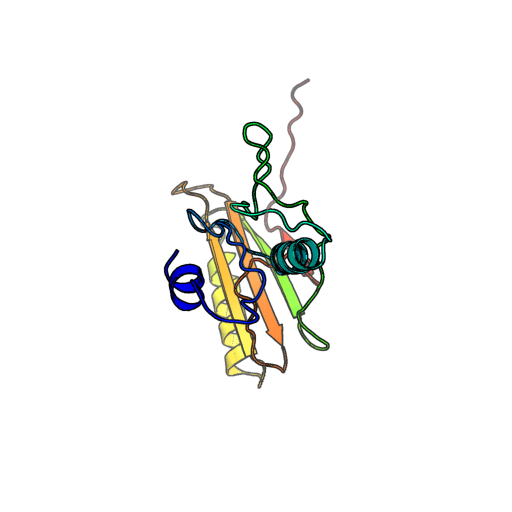0 91.44 134 ARG A O 1
ATOM 1020 N N . SER A 1 135 ? -2.757 -6.608 -4.044 1.00 92.25 135 SER A N 1
ATOM 1021 C CA . SER A 1 135 ? -1.935 -5.799 -3.146 1.00 92.25 135 SER A CA 1
ATOM 1022 C C . SER A 1 135 ? -2.009 -4.315 -3.513 1.00 92.25 135 SER A C 1
ATOM 1024 O O . SER A 1 135 ? -1.180 -3.802 -4.259 1.00 92.25 135 SER A O 1
ATOM 1026 N N . THR A 1 136 ? -3.020 -3.602 -3.018 1.00 92.56 136 THR A N 1
ATOM 1027 C CA . THR A 1 136 ? -3.216 -2.155 -3.244 1.00 92.56 136 THR A CA 1
ATOM 1028 C C . THR A 1 136 ? -2.447 -1.295 -2.233 1.00 92.56 136 THR A C 1
ATOM 1030 O O . THR A 1 136 ? -2.975 -0.317 -1.713 1.00 92.56 136 THR A O 1
ATOM 1033 N N . TYR A 1 137 ? -1.214 -1.689 -1.929 1.00 93.44 137 TYR A N 1
ATOM 1034 C CA . TYR A 1 137 ? -0.292 -1.011 -1.014 1.00 93.44 137 TYR A CA 1
ATOM 1035 C C . TYR A 1 137 ? 1.122 -1.044 -1.602 1.00 93.44 137 TYR A C 1
ATOM 1037 O O . TYR A 1 137 ? 1.402 -1.815 -2.534 1.00 93.44 137 TYR A O 1
ATOM 1045 N N . LEU A 1 138 ? 2.027 -0.214 -1.087 1.00 94.69 138 LEU A N 1
ATOM 1046 C CA . LEU A 1 138 ? 3.405 -0.161 -1.579 1.00 94.69 138 LEU A CA 1
ATOM 1047 C C . LEU A 1 138 ? 4.168 -1.463 -1.283 1.00 94.69 138 LEU A C 1
ATOM 1049 O O . LEU A 1 138 ? 3.875 -2.191 -0.344 1.00 94.69 138 LEU A O 1
ATOM 1053 N N . VAL A 1 139 ? 5.160 -1.804 -2.107 1.00 94.31 139 VAL A N 1
ATOM 1054 C CA . VAL A 1 139 ? 6.042 -2.953 -1.814 1.00 94.31 139 VAL A CA 1
ATOM 1055 C C . VAL A 1 139 ? 6.893 -2.640 -0.580 1.00 94.31 139 VAL A C 1
ATOM 1057 O O . VAL A 1 139 ? 7.714 -1.720 -0.633 1.00 94.31 139 VAL A O 1
ATOM 1060 N N . ASN A 1 140 ? 6.736 -3.419 0.491 1.00 91.44 140 ASN A N 1
ATOM 1061 C CA . ASN A 1 140 ? 7.472 -3.254 1.752 1.00 91.44 140 ASN A CA 1
ATOM 1062 C C . ASN A 1 140 ? 8.547 -4.329 1.959 1.00 91.44 140 ASN A C 1
ATOM 1064 O O . ASN A 1 140 ? 9.606 -4.019 2.496 1.00 91.44 140 ASN A O 1
ATOM 1068 N N . THR A 1 141 ? 8.326 -5.537 1.437 1.00 91.06 141 THR A N 1
ATOM 1069 C CA . THR A 1 141 ? 9.212 -6.706 1.563 1.00 91.06 141 THR A CA 1
ATOM 1070 C C . THR A 1 141 ? 9.742 -7.167 0.195 1.00 91.06 141 THR A C 1
ATOM 1072 O O . THR A 1 141 ? 9.427 -8.271 -0.243 1.00 91.06 141 THR A O 1
ATOM 1075 N N . PRO A 1 142 ? 10.505 -6.328 -0.536 1.00 93.00 142 PRO A N 1
ATOM 1076 C CA . PRO A 1 142 ? 10.932 -6.655 -1.894 1.00 93.00 142 PRO A CA 1
ATOM 1077 C C . PRO A 1 142 ? 11.906 -7.839 -1.926 1.00 93.00 142 PRO A C 1
ATOM 1079 O O . PRO A 1 142 ? 12.850 -7.898 -1.141 1.00 93.00 142 PRO A O 1
ATOM 1082 N N . ASN A 1 143 ? 11.751 -8.716 -2.919 1.00 92.94 143 ASN A N 1
ATOM 1083 C CA . ASN A 1 143 ? 12.758 -9.718 -3.274 1.00 92.94 143 ASN A CA 1
ATOM 1084 C C . ASN A 1 143 ? 13.968 -9.077 -3.963 1.00 92.94 143 ASN A C 1
ATOM 1086 O O . ASN A 1 143 ? 15.082 -9.586 -3.872 1.00 92.94 143 ASN A O 1
ATOM 1090 N N . PHE A 1 144 ? 13.743 -7.966 -4.670 1.00 93.94 144 PHE A N 1
ATOM 1091 C CA . PHE A 1 144 ? 14.778 -7.265 -5.418 1.00 93.94 144 PHE A CA 1
ATOM 1092 C C . PHE A 1 144 ? 14.684 -5.750 -5.249 1.00 93.94 144 PHE A C 1
ATOM 1094 O O . PHE A 1 144 ? 13.608 -5.154 -5.358 1.00 93.94 144 PHE A O 1
ATOM 1101 N N . VAL A 1 145 ? 15.836 -5.117 -5.025 1.00 94.88 145 VAL A N 1
ATOM 1102 C CA . VAL A 1 145 ? 15.960 -3.662 -4.927 1.00 94.88 145 VAL A CA 1
ATOM 1103 C C . VAL A 1 145 ? 17.054 -3.182 -5.870 1.00 94.88 145 VAL A C 1
ATOM 1105 O O . VAL A 1 145 ? 18.185 -3.658 -5.798 1.00 94.88 145 VAL A O 1
ATOM 1108 N N . LEU A 1 146 ? 16.728 -2.206 -6.718 1.00 93.50 146 LEU A N 1
ATOM 1109 C CA . LEU A 1 146 ? 17.692 -1.505 -7.565 1.00 93.50 146 LEU A CA 1
ATOM 1110 C C . LEU A 1 146 ? 17.675 -0.009 -7.261 1.00 93.50 146 LEU A C 1
ATOM 1112 O O . LEU A 1 146 ? 16.609 0.589 -7.139 1.00 93.50 146 LEU A O 1
ATOM 1116 N N . ALA A 1 147 ? 18.855 0.600 -7.206 1.00 91.12 147 ALA A N 1
ATOM 1117 C CA . ALA A 1 147 ? 19.026 2.047 -7.212 1.00 91.12 147 ALA A CA 1
ATOM 1118 C C . ALA A 1 147 ? 19.909 2.438 -8.401 1.00 91.12 147 ALA A C 1
ATOM 1120 O O . ALA A 1 147 ? 21.011 1.915 -8.550 1.00 91.12 147 ALA A O 1
ATOM 1121 N N . THR A 1 148 ? 19.423 3.338 -9.256 1.00 87.31 148 THR A N 1
ATOM 1122 C CA . THR A 1 148 ? 20.147 3.793 -10.461 1.00 87.31 148 THR A CA 1
ATOM 1123 C C . THR A 1 148 ? 21.099 4.955 -10.191 1.00 87.31 148 THR A C 1
ATOM 1125 O O . THR A 1 148 ? 21.879 5.340 -11.060 1.00 87.31 148 THR A O 1
ATOM 1128 N N . PHE A 1 149 ? 21.065 5.513 -8.983 1.00 82.06 149 PHE A N 1
ATOM 1129 C CA . PHE A 1 149 ? 21.904 6.626 -8.564 1.00 82.06 149 PHE A CA 1
ATOM 1130 C C . PHE A 1 149 ? 22.833 6.221 -7.423 1.00 82.06 149 PHE A C 1
ATOM 1132 O O . PHE A 1 149 ? 22.530 5.351 -6.607 1.00 82.06 149 PHE A O 1
ATOM 1139 N N . ARG A 1 150 ? 23.957 6.931 -7.324 1.00 76.88 150 ARG A N 1
ATOM 1140 C CA . ARG A 1 150 ? 24.848 6.885 -6.167 1.00 76.88 150 ARG A CA 1
ATOM 1141 C C . ARG A 1 150 ? 24.719 8.203 -5.416 1.00 76.88 150 ARG A C 1
ATOM 1143 O O . ARG A 1 150 ? 25.035 9.251 -5.968 1.00 76.88 150 ARG A O 1
ATOM 1150 N N . LEU A 1 151 ? 24.273 8.157 -4.163 1.00 65.75 151 LEU A N 1
ATOM 1151 C CA . LEU A 1 151 ? 24.343 9.326 -3.290 1.00 65.75 151 LEU A CA 1
ATOM 1152 C C . LEU A 1 151 ? 25.800 9.501 -2.859 1.00 65.75 151 LEU A C 1
ATOM 1154 O O . LEU A 1 151 ? 26.309 8.753 -2.027 1.00 65.75 151 LEU A O 1
ATOM 1158 N N . THR A 1 152 ? 26.500 10.464 -3.448 1.00 57.66 152 THR A N 1
ATOM 1159 C CA . THR A 1 152 ? 27.768 10.941 -2.894 1.00 57.66 152 THR A CA 1
ATOM 1160 C C . THR A 1 152 ? 27.451 11.819 -1.693 1.00 57.66 152 THR A C 1
ATOM 1162 O O . THR A 1 152 ? 27.040 12.966 -1.845 1.00 57.66 152 THR A O 1
ATOM 1165 N N . CYS A 1 153 ? 27.618 11.267 -0.493 1.00 45.56 153 CYS A N 1
ATOM 1166 C CA . CYS A 1 153 ? 27.605 12.049 0.732 1.00 45.56 153 CYS A CA 1
ATOM 1167 C C . CYS A 1 153 ? 28.912 12.849 0.785 1.00 45.56 153 CYS A C 1
ATOM 1169 O O . CYS A 1 153 ? 29.945 12.334 1.209 1.00 45.56 153 CYS A O 1
ATOM 1171 N N . THR A 1 154 ? 28.904 14.093 0.311 1.00 48.50 154 THR A N 1
ATOM 1172 C CA . THR A 1 154 ? 29.958 15.042 0.673 1.00 48.50 154 THR A CA 1
ATOM 1173 C C . THR A 1 154 ? 29.705 15.453 2.115 1.00 48.50 154 THR A C 1
ATOM 1175 O O . THR A 1 154 ? 28.983 16.413 2.370 1.00 48.50 154 THR A O 1
ATOM 1178 N N . CYS A 1 155 ? 30.254 14.694 3.066 1.00 41.78 155 CYS A N 1
ATOM 1179 C CA . CYS A 1 155 ? 30.453 15.202 4.417 1.00 41.78 155 CYS A CA 1
ATOM 1180 C C . CYS A 1 155 ? 31.442 16.364 4.317 1.00 41.78 155 CYS A C 1
ATOM 1182 O O . CYS A 1 155 ? 32.652 16.157 4.295 1.00 41.78 155 CYS A O 1
ATOM 1184 N N . THR A 1 156 ? 30.933 17.585 4.197 1.00 43.69 156 THR A N 1
ATOM 1185 C CA . THR A 1 156 ? 31.689 18.768 4.598 1.00 43.69 156 THR A CA 1
ATOM 1186 C C . THR A 1 156 ? 31.805 18.711 6.116 1.00 43.69 156 THR A C 1
ATOM 1188 O O . THR A 1 156 ? 30.814 18.924 6.814 1.00 43.69 156 THR A O 1
ATOM 1191 N N . THR A 1 157 ? 32.985 18.302 6.586 1.00 49.59 157 THR A N 1
ATOM 1192 C CA . THR A 1 157 ? 33.488 18.557 7.945 1.00 49.59 157 THR A CA 1
ATOM 1193 C C . THR A 1 157 ? 33.456 20.035 8.283 1.00 49.59 157 THR A C 1
ATOM 1195 O O . THR A 1 157 ? 33.730 20.831 7.354 1.00 49.59 157 THR A O 1
#

Sequence (157 aa):
WMVKDCFYGTENAPVIVGGRYGLGSKDTTPAQIIAVFKNLALPMPKNHFTVGIVDDVTFTSLPQEEEIALGGEGMFEAKFYGLGADGTVGANKNSVKIIGDNTDKHCQAYFSYDSKKSGGFTCSHLRFGDTPIRSTYLVNTPNFVLATFRLTCTCTT

Radius of gyration: 20.49 Å; chains: 1; bounding box: 65×37×49 Å

InterPro domains:
  IPR002869 Pyruvate-flavodoxin oxidoreductase, central domain [G3DSA:3.40.920.10] (74-150)
  IPR002869 Pyruvate-flavodoxin oxidoreductase, central domain [SSF53323] (74-147)
  IPR009014 Transketolase C-terminal/Pyruvate-ferredoxin oxidoreductase domain II [G3DSA:3.40.50.920] (2-70)
  IPR009014 Transketolase C-terminal/Pyruvate-ferredoxin oxidoreductase domain II [SSF52922] (2-70)
  IPR019752 Pyruvate/ketoisovalerate oxidoreductase, catalytic domain [PF01558] (79-147)
  IPR050722 Pyruvate:ferredoxin/flavodoxin oxidoreductase [PTHR32154] (3-145)

pLDDT: mean 90.05, std 10.66, range [41.78, 97.88]